Protein AF-A0A2S9FXC2-F1 (afdb_monomer)

Sequence (85 aa):
ELVPAPAVPEKVTTLVVSGKTQARLAASAAALADWLDSDGATGPLTDVAYTVNHHRSRYPTLATVSARSHAEAVTALRALAGGQP

Solvent-accessible surface area (backbone atoms only — not comparable to full-atom values): 4874 Å² total; per-residue (Å²): 135,86,77,79,74,81,80,74,78,69,63,76,37,64,38,48,46,42,14,94,39,68,71,47,24,19,52,49,25,38,54,51,24,58,37,41,76,49,85,47,59,80,60,62,68,63,59,53,23,52,42,46,59,71,74,46,83,84,41,94,42,61,51,76,45,78,22,60,45,69,69,53,40,32,55,48,25,46,35,38,37,72,74,41,133

Radius of gyration: 14.3 Å; Cα contacts (8 Å, |Δi|>4): 115; chains: 1; bounding box: 39×20×45 Å

Foldseek 3Di:
DDDDDPDDPQDWAKAKFADQDLLRSLVRLQVVLVCLVPVVVPDDVNVVRVCRVPVDDHDPGMDMQIDSHSVSSSVVSNCSSVVHD

Mean predicted aligned error: 5.7 Å

pLDDT: mean 90.08, std 12.25, range [48.25, 98.44]

Secondary structure (DSSP, 8-state):
--PPPPPPPPPPEEEEEEESSHHHHHHHHHHHHHHHTTGGGGS-HHHHHHHHHHSS---SEEEEEEESSHHHHHHHHHHHHTT--

Nearest PDB structures (foldseek):
  7agp-assembly1_A  TM=9.338E-01  e=6.821E-05  Mycobacterium tuberculosis variant bovis AF2122/97
  9f48-assembly1_A  TM=9.542E-01  e=2.008E-04  Mycobacterium tuberculosis H37Rv
  7agt-assembly2_B  TM=9.324E-01  e=1.287E-04  Mycobacterium tuberculosis variant bovis AF2122/97
  3tzx-assembly1_A  TM=9.368E-01  e=2.140E-04  Mycobacterium tuberculosis
  7agr-assembly1_A  TM=9.333E-01  e=3.557E-04  Mycobacterium tuberculosis variant bovis AF2122/97

Structure (mmCIF, N/CA/C/O backbone):
data_AF-A0A2S9FXC2-F1
#
_entry.id   AF-A0A2S9FXC2-F1
#
loop_
_atom_site.group_PDB
_atom_site.id
_atom_site.type_symbol
_atom_site.label_atom_id
_atom_site.label_alt_id
_atom_site.label_comp_id
_atom_site.label_asym_id
_atom_site.label_entity_id
_atom_site.label_seq_id
_atom_site.pdbx_PDB_ins_code
_atom_site.Cartn_x
_atom_site.Cartn_y
_atom_site.Cartn_z
_atom_site.occupancy
_atom_site.B_iso_or_equiv
_atom_site.auth_seq_id
_atom_site.auth_comp_id
_atom_site.auth_asym_id
_atom_site.auth_atom_id
_atom_site.pdbx_PDB_model_num
ATOM 1 N N . GLU A 1 1 ? 29.459 -7.413 -30.908 1.00 48.25 1 GLU A N 1
ATOM 2 C CA . GLU A 1 1 ? 28.393 -8.081 -30.140 1.00 48.25 1 GLU A CA 1
ATOM 3 C C . GLU A 1 1 ? 28.409 -7.496 -28.733 1.00 48.25 1 GLU A C 1
ATOM 5 O O . GLU 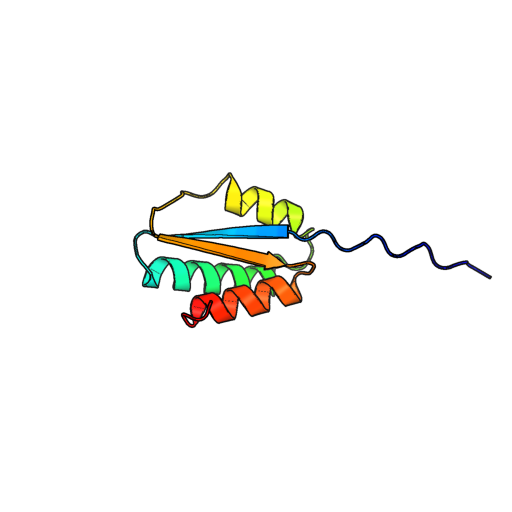A 1 1 ? 29.419 -7.618 -28.052 1.00 48.25 1 GLU A O 1
ATOM 10 N N . LEU A 1 2 ? 27.398 -6.703 -28.367 1.00 50.50 2 LEU A N 1
ATOM 11 C CA . LEU A 1 2 ? 27.298 -6.112 -27.029 1.00 50.50 2 LEU A CA 1
ATOM 12 C C . LEU A 1 2 ? 26.779 -7.197 -26.087 1.00 50.50 2 LEU A C 1
ATOM 14 O O . LEU A 1 2 ? 25.640 -7.635 -26.220 1.00 50.50 2 LEU A O 1
ATOM 18 N N . VAL A 1 3 ? 27.633 -7.651 -25.174 1.00 60.88 3 VAL A N 1
ATOM 19 C CA . VAL A 1 3 ? 27.258 -8.611 -24.133 1.00 60.88 3 VAL A CA 1
ATOM 20 C C . VAL A 1 3 ? 26.220 -7.935 -23.224 1.00 60.88 3 VAL A C 1
ATOM 22 O O . VAL A 1 3 ? 26.494 -6.827 -22.749 1.00 60.88 3 VAL A O 1
ATOM 25 N N . PRO A 1 4 ? 25.035 -8.528 -22.984 1.00 60.59 4 PRO A N 1
ATOM 26 C CA . PRO A 1 4 ? 24.067 -7.945 -22.066 1.00 60.59 4 PRO A CA 1
ATOM 27 C C . PRO A 1 4 ? 24.678 -7.897 -20.663 1.00 60.59 4 PRO A C 1
ATOM 29 O O . PRO A 1 4 ? 25.239 -8.882 -20.181 1.00 60.59 4 PRO A O 1
ATOM 32 N N . ALA A 1 5 ? 24.599 -6.731 -20.020 1.00 62.12 5 ALA A N 1
ATOM 33 C CA . ALA A 1 5 ? 25.024 -6.579 -18.636 1.00 62.12 5 ALA A CA 1
ATOM 34 C C . ALA A 1 5 ? 24.231 -7.556 -17.745 1.00 62.12 5 ALA A C 1
ATOM 36 O O . ALA A 1 5 ? 23.041 -7.772 -17.998 1.00 62.12 5 ALA A O 1
ATOM 37 N N . PRO A 1 6 ? 24.856 -8.153 -16.713 1.00 55.16 6 PRO A N 1
ATOM 38 C CA . PRO A 1 6 ? 24.145 -9.031 -15.794 1.00 55.16 6 PRO A CA 1
ATOM 39 C C . PRO A 1 6 ? 22.966 -8.272 -15.175 1.00 55.16 6 PRO A C 1
ATOM 41 O O . PRO A 1 6 ? 23.138 -7.160 -14.671 1.00 55.16 6 PRO A O 1
ATOM 44 N N . ALA A 1 7 ? 21.771 -8.865 -15.230 1.00 62.47 7 ALA A N 1
ATOM 45 C CA . ALA A 1 7 ? 20.588 -8.314 -14.584 1.00 62.47 7 ALA A CA 1
ATOM 46 C C . ALA A 1 7 ? 20.878 -8.161 -13.085 1.00 62.47 7 ALA A C 1
ATOM 48 O O . ALA A 1 7 ? 21.149 -9.142 -12.389 1.00 62.47 7 ALA A O 1
ATOM 49 N N . VAL A 1 8 ? 20.875 -6.921 -12.595 1.00 60.22 8 VAL A N 1
ATOM 50 C CA . VAL A 1 8 ? 20.987 -6.649 -11.162 1.00 60.22 8 VAL A CA 1
ATOM 51 C C . VAL A 1 8 ? 19.775 -7.311 -10.502 1.00 60.22 8 VAL A C 1
ATOM 53 O O . VAL A 1 8 ? 18.658 -7.048 -10.950 1.00 60.22 8 VAL A O 1
ATOM 56 N N . PRO A 1 9 ? 19.943 -8.179 -9.487 1.00 58.69 9 PRO A N 1
ATOM 57 C CA . PRO A 1 9 ? 18.799 -8.798 -8.834 1.00 58.69 9 PRO A CA 1
ATOM 58 C C . PRO A 1 9 ? 17.895 -7.697 -8.276 1.00 58.69 9 PRO A C 1
ATOM 60 O O . PRO A 1 9 ? 18.352 -6.838 -7.515 1.00 58.69 9 PRO A O 1
ATOM 63 N N . GLU A 1 10 ? 16.626 -7.703 -8.686 1.00 66.00 10 GLU A N 1
ATOM 64 C CA . GLU A 1 10 ? 15.651 -6.710 -8.248 1.00 66.00 10 GLU A CA 1
ATOM 65 C C . GLU A 1 10 ? 15.534 -6.756 -6.719 1.00 66.00 10 GLU A C 1
ATOM 67 O O . GLU A 1 10 ? 15.205 -7.788 -6.123 1.00 66.00 10 GLU A O 1
ATOM 72 N N . LYS A 1 11 ? 15.863 -5.640 -6.061 1.00 83.12 11 LYS A N 1
ATOM 73 C CA . LYS A 1 11 ? 15.849 -5.562 -4.600 1.00 83.12 11 LYS A CA 1
ATOM 74 C C . LYS A 1 11 ? 14.408 -5.569 -4.106 1.00 83.12 11 LYS A C 1
ATOM 76 O O . LYS A 1 11 ? 13.623 -4.688 -4.453 1.00 83.12 11 LYS A O 1
ATOM 81 N N . VAL A 1 12 ? 14.087 -6.525 -3.235 1.00 92.19 12 VAL A N 1
ATOM 82 C CA . VAL A 1 12 ? 12.815 -6.517 -2.506 1.00 92.19 12 VAL A CA 1
ATOM 83 C C . VAL A 1 12 ? 12.758 -5.256 -1.647 1.00 92.19 12 VAL A C 1
ATOM 85 O O . VAL A 1 12 ? 13.643 -5.001 -0.829 1.00 92.19 12 VAL A O 1
ATOM 88 N N . THR A 1 13 ? 11.708 -4.474 -1.851 1.00 95.12 13 THR A N 1
ATOM 89 C CA . THR A 1 13 ? 11.454 -3.199 -1.192 1.00 95.12 13 THR A CA 1
ATOM 90 C C . THR A 1 13 ? 10.189 -3.313 -0.351 1.00 95.12 13 THR A C 1
ATOM 92 O O . THR A 1 13 ? 9.178 -3.832 -0.820 1.00 95.12 13 THR A O 1
ATOM 95 N N . THR A 1 14 ? 10.239 -2.824 0.890 1.00 96.44 14 THR A N 1
ATOM 96 C CA . THR A 1 14 ? 9.101 -2.862 1.818 1.00 96.44 14 THR A CA 1
ATOM 97 C C . THR A 1 14 ? 8.465 -1.484 1.954 1.00 96.44 14 THR A C 1
ATOM 99 O O . THR A 1 14 ? 9.121 -0.539 2.392 1.00 96.44 14 THR A O 1
ATOM 102 N N . LEU A 1 15 ? 7.177 -1.390 1.632 1.00 96.50 15 LEU A N 1
ATOM 103 C CA . LEU A 1 15 ? 6.339 -0.205 1.796 1.00 96.50 15 LEU A CA 1
ATOM 104 C C . LEU A 1 15 ? 5.442 -0.385 3.021 1.00 96.50 15 LEU A C 1
ATOM 106 O O . LEU A 1 15 ? 4.698 -1.362 3.101 1.00 96.50 15 LEU A O 1
ATOM 110 N N . VAL A 1 16 ? 5.482 0.551 3.965 1.00 96.44 16 VAL A N 1
ATOM 111 C CA . VAL A 1 16 ? 4.598 0.560 5.137 1.00 96.44 16 VAL A CA 1
ATOM 112 C C . VAL A 1 16 ? 3.424 1.502 4.881 1.00 96.44 16 VAL A C 1
ATOM 114 O O . VAL A 1 16 ? 3.611 2.683 4.595 1.00 96.44 16 VAL A O 1
ATOM 117 N N . VAL A 1 17 ? 2.201 0.999 5.050 1.00 96.06 17 VAL A N 1
ATOM 118 C CA . VAL A 1 17 ? 0.973 1.804 5.021 1.00 96.06 17 VAL A CA 1
ATOM 119 C C . VAL A 1 17 ? 0.324 1.737 6.395 1.00 96.06 17 VAL A C 1
ATOM 121 O O . VAL A 1 17 ? 0.141 0.655 6.947 1.00 96.06 17 VAL A O 1
ATOM 124 N N . SER A 1 18 ? -0.034 2.886 6.968 1.00 96.12 18 SER A N 1
ATOM 125 C CA . SER A 1 18 ? -0.721 2.935 8.261 1.00 96.12 18 SER A CA 1
ATOM 126 C C . SER A 1 18 ? -1.874 3.935 8.272 1.00 96.12 18 SER A C 1
ATOM 128 O O . SER A 1 18 ? -1.919 4.878 7.481 1.00 96.12 18 SER A O 1
ATOM 130 N N . GLY A 1 19 ? -2.828 3.721 9.173 1.00 94.88 19 GLY A N 1
ATOM 131 C CA . GLY A 1 19 ? -3.999 4.570 9.344 1.00 94.88 19 GLY A CA 1
ATOM 132 C C . GLY A 1 19 ? -4.561 4.479 10.758 1.00 94.88 19 GLY A C 1
ATOM 133 O O . GLY A 1 19 ? -4.278 3.549 11.505 1.00 94.88 19 GLY A O 1
ATOM 134 N N . LYS A 1 20 ? -5.390 5.451 11.147 1.00 96.00 20 LYS A N 1
ATOM 135 C CA . LYS A 1 20 ? -6.084 5.414 12.449 1.00 96.00 20 LYS A CA 1
ATOM 136 C C . LYS A 1 20 ? -7.135 4.298 12.539 1.00 96.00 20 LYS A C 1
ATOM 138 O O . LYS A 1 20 ? -7.538 3.936 13.636 1.00 96.00 20 LYS A O 1
ATOM 143 N N . THR A 1 21 ? -7.598 3.795 11.396 1.00 96.31 21 THR A N 1
ATOM 144 C CA . THR A 1 21 ? -8.594 2.725 11.261 1.00 96.31 21 THR A CA 1
ATOM 145 C C . THR A 1 21 ? -8.243 1.853 10.056 1.00 96.31 21 THR A C 1
ATOM 147 O O . THR A 1 21 ? -7.494 2.299 9.181 1.00 96.31 21 THR A O 1
ATOM 150 N N . GLN A 1 22 ? -8.825 0.652 9.954 1.00 95.88 22 GLN A N 1
ATOM 151 C CA . GLN A 1 22 ? -8.645 -0.196 8.766 1.00 95.88 22 GLN A CA 1
ATOM 152 C C . GLN A 1 22 ? -9.140 0.480 7.483 1.00 95.88 22 GLN A C 1
ATOM 154 O O . GLN A 1 22 ? -8.429 0.477 6.486 1.00 95.88 22 GLN A O 1
ATOM 159 N N . ALA A 1 23 ? -10.292 1.157 7.521 1.00 96.56 23 ALA A N 1
ATOM 160 C CA . ALA A 1 23 ? -10.798 1.903 6.367 1.00 96.56 23 ALA A CA 1
ATOM 161 C C . ALA A 1 23 ? -9.832 3.016 5.918 1.00 96.56 23 ALA A C 1
ATOM 163 O O . ALA A 1 23 ? -9.663 3.253 4.724 1.00 96.56 23 ALA A O 1
ATOM 164 N N . ARG A 1 24 ? -9.154 3.689 6.862 1.00 96.44 24 ARG A N 1
ATOM 165 C CA . ARG A 1 24 ? -8.130 4.689 6.523 1.00 96.44 24 ARG A CA 1
ATOM 166 C C . ARG A 1 24 ? -6.854 4.068 5.981 1.00 96.44 24 ARG A C 1
ATOM 168 O O . ARG A 1 24 ? -6.262 4.659 5.089 1.00 96.44 24 ARG A O 1
ATOM 175 N N . LEU A 1 25 ? -6.448 2.907 6.485 1.00 96.69 25 LEU A N 1
ATOM 176 C CA . LEU A 1 25 ? -5.336 2.157 5.910 1.00 96.69 25 LEU A CA 1
ATOM 177 C C . LEU A 1 25 ? -5.645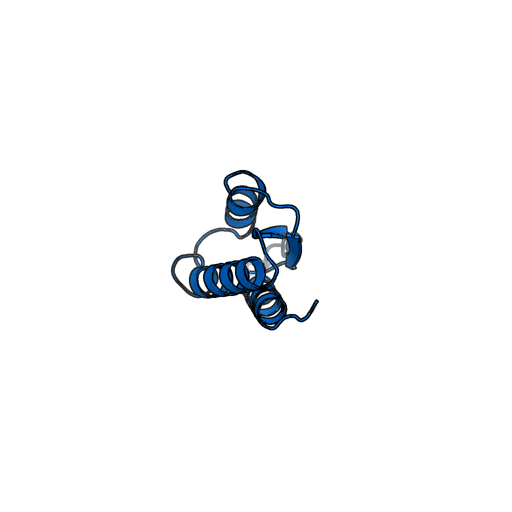 1.759 4.462 1.00 96.69 25 LEU A C 1
ATOM 179 O O . LEU A 1 25 ? -4.843 2.053 3.583 1.00 96.69 25 LEU A O 1
ATOM 183 N N . ALA A 1 26 ? -6.819 1.175 4.211 1.00 97.75 26 ALA A N 1
ATOM 184 C CA . ALA A 1 26 ? -7.255 0.765 2.878 1.00 97.75 26 ALA A CA 1
ATOM 185 C C . ALA A 1 26 ? -7.318 1.951 1.901 1.00 97.75 26 ALA A C 1
ATOM 187 O O . ALA A 1 26 ? -6.796 1.872 0.792 1.00 97.75 26 ALA A O 1
ATOM 188 N N . ALA A 1 27 ? -7.873 3.087 2.337 1.00 97.88 27 ALA A N 1
ATOM 189 C CA . ALA A 1 27 ? -7.902 4.309 1.534 1.00 97.88 27 ALA A CA 1
ATOM 190 C C . ALA A 1 27 ? -6.492 4.844 1.219 1.00 97.88 27 ALA A C 1
ATOM 192 O O . ALA A 1 27 ? -6.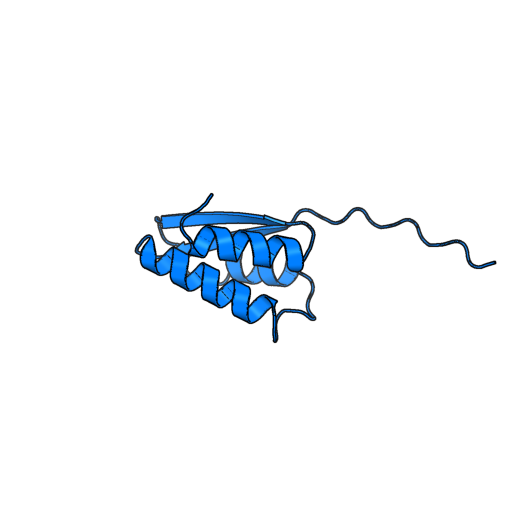232 5.263 0.095 1.00 97.88 27 ALA A O 1
ATOM 193 N N . SER A 1 28 ? -5.569 4.811 2.187 1.00 96.69 28 SER A N 1
ATOM 194 C CA . SER A 1 28 ? -4.169 5.192 1.960 1.00 96.69 28 SER A CA 1
ATOM 195 C C . SER A 1 28 ? -3.459 4.238 0.998 1.00 96.69 28 SER A C 1
ATOM 197 O O . SER A 1 28 ? -2.669 4.695 0.176 1.00 96.69 28 SER A O 1
ATOM 199 N N . ALA A 1 29 ? -3.738 2.933 1.079 1.00 97.81 29 ALA A N 1
ATOM 200 C CA . ALA A 1 29 ? -3.182 1.936 0.167 1.00 97.81 29 ALA A CA 1
ATOM 201 C C . ALA A 1 29 ? -3.672 2.162 -1.271 1.00 97.81 29 ALA A C 1
ATOM 203 O O . ALA A 1 29 ? -2.857 2.188 -2.189 1.00 97.81 29 ALA A O 1
ATOM 204 N N . ALA A 1 30 ? -4.972 2.422 -1.456 1.00 98.38 30 ALA A N 1
ATOM 205 C CA . ALA A 1 30 ? -5.541 2.764 -2.759 1.00 98.38 30 ALA A CA 1
ATOM 206 C C . ALA A 1 30 ? -4.895 4.026 -3.346 1.00 98.38 30 ALA A C 1
ATOM 208 O O . ALA A 1 30 ? -4.398 3.986 -4.467 1.00 98.38 30 ALA A O 1
ATOM 209 N N . ALA A 1 31 ? -4.817 5.104 -2.559 1.00 97.62 31 ALA A N 1
ATOM 210 C CA . ALA A 1 31 ? -4.227 6.364 -3.006 1.00 97.62 31 ALA A CA 1
ATOM 211 C C . ALA A 1 31 ? -2.736 6.228 -3.358 1.00 97.62 31 ALA A C 1
ATOM 213 O O . ALA A 1 31 ? -2.265 6.857 -4.303 1.00 97.62 31 ALA A O 1
ATOM 214 N N . LEU A 1 32 ? -1.985 5.405 -2.615 1.00 96.75 32 LEU A N 1
ATOM 215 C CA . LEU A 1 32 ? -0.588 5.122 -2.941 1.00 96.75 32 LEU A CA 1
ATOM 216 C C . LEU A 1 32 ? -0.466 4.319 -4.242 1.00 96.75 32 LEU A C 1
ATOM 218 O O . LEU A 1 32 ? 0.426 4.605 -5.032 1.00 96.75 32 LEU A O 1
ATOM 222 N N . ALA A 1 33 ? -1.357 3.354 -4.480 1.00 97.81 33 ALA A N 1
ATOM 223 C CA . ALA A 1 33 ? -1.385 2.597 -5.728 1.00 97.81 33 ALA A CA 1
ATOM 224 C C . ALA A 1 33 ? -1.726 3.492 -6.933 1.00 97.81 33 ALA A C 1
ATOM 226 O O . ALA A 1 33 ? -1.011 3.448 -7.926 1.00 97.81 33 ALA A O 1
ATOM 227 N N . ASP A 1 34 ? -2.747 4.352 -6.820 1.00 97.94 34 ASP A N 1
ATOM 228 C CA . ASP A 1 34 ? -3.115 5.329 -7.862 1.00 97.94 34 ASP A CA 1
ATOM 229 C C . ASP A 1 34 ? -1.944 6.252 -8.215 1.00 97.94 34 ASP A C 1
ATOM 231 O O . ASP A 1 34 ? -1.679 6.542 -9.383 1.00 97.94 34 ASP A O 1
ATOM 235 N N . TRP A 1 35 ? -1.222 6.711 -7.195 1.00 96.81 35 TRP A N 1
ATOM 236 C CA . TRP A 1 35 ? -0.062 7.568 -7.390 1.00 96.81 35 TRP A CA 1
ATOM 237 C C . TRP A 1 35 ? 1.118 6.817 -8.025 1.00 96.81 35 TRP A C 1
ATOM 239 O O . TRP A 1 35 ? 1.759 7.351 -8.926 1.00 96.81 35 TRP A O 1
ATOM 249 N N . LEU A 1 36 ? 1.392 5.575 -7.606 1.00 96.31 36 LEU A N 1
ATOM 250 C CA . LEU A 1 36 ? 2.444 4.740 -8.205 1.00 96.31 36 LEU A CA 1
ATOM 251 C C . LEU A 1 36 ? 2.165 4.390 -9.673 1.00 96.31 36 LEU A C 1
ATOM 253 O O . LEU A 1 36 ? 3.115 4.271 -10.439 1.00 96.31 36 LEU A O 1
ATOM 257 N N . ASP A 1 37 ? 0.892 4.262 -10.061 1.00 94.62 37 ASP A N 1
ATOM 258 C CA . ASP A 1 37 ? 0.458 4.052 -11.453 1.00 94.62 37 ASP A CA 1
ATOM 259 C C . ASP A 1 37 ? 0.532 5.323 -12.320 1.00 94.62 37 ASP A C 1
ATOM 261 O O . ASP A 1 37 ? 0.359 5.255 -13.538 1.00 94.62 37 ASP A O 1
ATOM 265 N N . SER A 1 38 ? 0.762 6.491 -11.715 1.00 93.25 38 SER A N 1
ATOM 266 C CA . SER A 1 38 ? 0.784 7.786 -12.399 1.00 93.25 38 SER A CA 1
ATOM 267 C C . SER A 1 38 ? 2.113 8.508 -12.169 1.00 93.25 38 SER A C 1
ATOM 269 O O . SER A 1 38 ? 3.146 8.105 -12.705 1.00 93.25 38 SER A O 1
ATOM 271 N N . ASP A 1 39 ? 2.114 9.567 -11.366 1.00 88.88 39 ASP A N 1
ATOM 272 C CA . ASP A 1 39 ? 3.273 10.440 -11.163 1.00 88.88 39 ASP A CA 1
ATOM 273 C C . ASP A 1 39 ? 4.455 9.704 -10.510 1.00 88.88 39 ASP A C 1
ATOM 275 O O . ASP A 1 39 ? 5.620 10.022 -10.755 1.00 88.88 39 ASP A O 1
ATOM 279 N N . GLY A 1 40 ? 4.159 8.694 -9.689 1.00 87.88 40 GLY A N 1
ATOM 280 C CA . GLY A 1 40 ? 5.141 7.871 -8.990 1.00 87.88 40 GLY A CA 1
ATOM 281 C C . GLY A 1 40 ? 5.837 6.823 -9.859 1.00 87.88 40 GLY A C 1
ATOM 282 O O . GLY A 1 40 ? 6.818 6.245 -9.400 1.00 87.88 40 GLY A O 1
ATOM 283 N N . ALA A 1 41 ? 5.396 6.594 -11.101 1.00 88.88 41 ALA A N 1
ATOM 284 C CA . ALA A 1 41 ? 5.887 5.497 -11.943 1.00 88.88 41 ALA A CA 1
ATOM 285 C C . ALA A 1 41 ? 7.341 5.666 -12.430 1.00 88.88 41 ALA A C 1
ATOM 287 O O . ALA A 1 41 ? 7.956 4.713 -12.908 1.00 88.88 41 ALA A O 1
ATOM 288 N N . THR A 1 42 ? 7.886 6.884 -12.360 1.00 86.12 42 THR A N 1
ATOM 289 C CA . THR A 1 42 ? 9.189 7.234 -12.956 1.00 86.12 42 THR A CA 1
ATOM 290 C C . THR A 1 42 ? 10.357 7.207 -11.967 1.00 86.12 42 THR A C 1
ATOM 292 O O . THR A 1 42 ? 11.511 7.117 -12.388 1.00 86.12 42 THR A O 1
ATOM 295 N N . GLY A 1 43 ? 10.080 7.278 -10.662 1.00 87.81 43 GLY A N 1
ATOM 296 C CA . GLY A 1 43 ? 11.100 7.234 -9.613 1.00 87.81 43 GLY A CA 1
ATOM 297 C C . GLY A 1 43 ? 11.476 5.801 -9.220 1.00 87.81 43 GLY A C 1
ATOM 298 O O . GLY A 1 43 ? 10.753 4.861 -9.535 1.00 87.81 43 GLY A O 1
ATOM 299 N N . PRO A 1 44 ? 12.598 5.584 -8.515 1.00 91.31 44 PRO A N 1
ATOM 300 C CA . PRO A 1 44 ? 12.926 4.268 -7.981 1.00 91.31 44 PRO A CA 1
ATOM 301 C C . PRO A 1 44 ? 12.023 3.924 -6.784 1.00 91.31 44 PRO A C 1
ATOM 303 O O . PRO A 1 44 ? 11.798 4.736 -5.884 1.00 91.31 4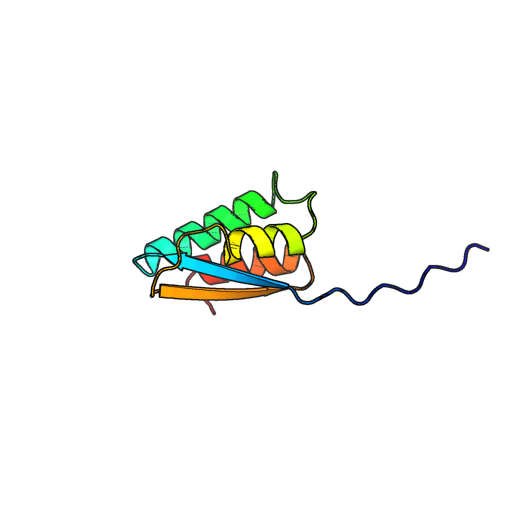4 PRO A O 1
ATOM 306 N N . LEU A 1 45 ? 11.555 2.673 -6.725 1.00 93.12 45 LEU A N 1
ATOM 307 C CA . LEU A 1 45 ? 10.637 2.205 -5.676 1.00 93.12 45 LEU A CA 1
ATOM 308 C C . LEU A 1 45 ? 11.236 2.340 -4.263 1.00 93.12 45 LEU A C 1
ATOM 310 O O . LEU A 1 45 ? 10.514 2.524 -3.283 1.00 93.12 45 LEU A O 1
ATOM 314 N N . THR A 1 46 ? 12.564 2.290 -4.152 1.00 93.69 46 THR A N 1
ATOM 315 C CA . THR A 1 46 ? 13.300 2.484 -2.897 1.00 93.69 46 THR A CA 1
ATOM 316 C C . THR A 1 46 ? 13.119 3.880 -2.306 1.00 93.69 46 THR A C 1
ATOM 318 O O . THR A 1 46 ? 13.046 4.008 -1.084 1.00 93.69 46 THR A O 1
ATOM 321 N N . ASP A 1 47 ? 12.994 4.914 -3.138 1.00 93.06 47 ASP A N 1
ATOM 322 C CA . ASP A 1 47 ? 12.828 6.296 -2.672 1.00 93.06 47 ASP A CA 1
ATOM 323 C C . ASP A 1 47 ? 11.389 6.536 -2.212 1.00 93.06 47 ASP A C 1
ATOM 325 O O . ASP A 1 47 ? 11.138 7.215 -1.207 1.00 93.06 47 ASP A O 1
ATOM 329 N N . VAL A 1 48 ? 10.431 5.888 -2.884 1.00 93.38 48 VAL A N 1
ATOM 330 C CA . VAL A 1 48 ? 9.046 5.823 -2.411 1.00 93.38 48 VAL A CA 1
ATOM 331 C C . VAL A 1 48 ? 9.003 5.154 -1.044 1.00 93.38 48 VAL A C 1
ATOM 333 O O . VAL A 1 48 ? 8.437 5.720 -0.110 1.00 93.38 48 VAL A O 1
ATOM 336 N N . ALA A 1 49 ? 9.639 3.988 -0.901 1.00 94.31 49 ALA A N 1
ATOM 337 C CA . ALA A 1 49 ? 9.704 3.249 0.355 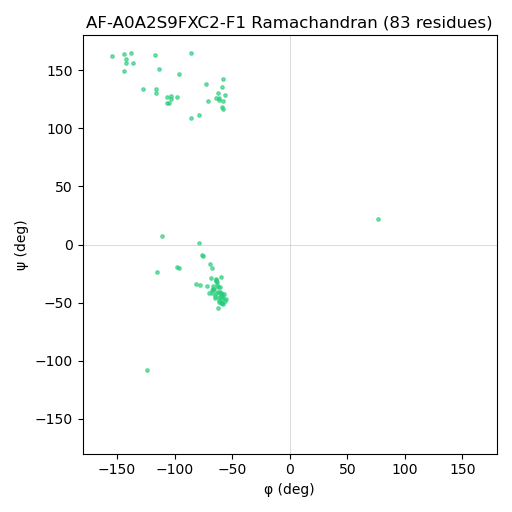1.00 94.31 49 ALA A CA 1
ATOM 338 C C . ALA A 1 49 ? 10.323 4.073 1.477 1.00 94.31 49 ALA A C 1
ATOM 340 O O . ALA A 1 49 ? 9.770 4.142 2.574 1.00 94.31 49 ALA A O 1
ATOM 341 N N . TYR A 1 50 ? 11.433 4.752 1.194 1.00 94.00 50 TYR A N 1
ATOM 342 C CA . TYR A 1 50 ? 12.055 5.660 2.143 1.00 94.00 50 TYR A CA 1
ATOM 343 C C . TYR A 1 50 ? 11.061 6.725 2.624 1.00 94.00 50 TYR A C 1
ATOM 345 O O . TYR A 1 50 ? 10.891 6.910 3.832 1.00 94.00 50 TYR A O 1
ATOM 353 N N . THR A 1 51 ? 10.332 7.339 1.691 1.00 93.62 51 THR A N 1
ATOM 354 C CA . THR A 1 51 ? 9.313 8.350 1.984 1.00 93.62 51 THR A CA 1
ATOM 355 C C . THR A 1 51 ? 8.169 7.800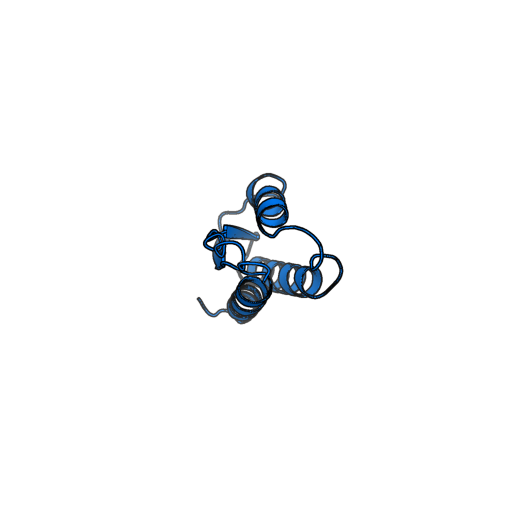 2.834 1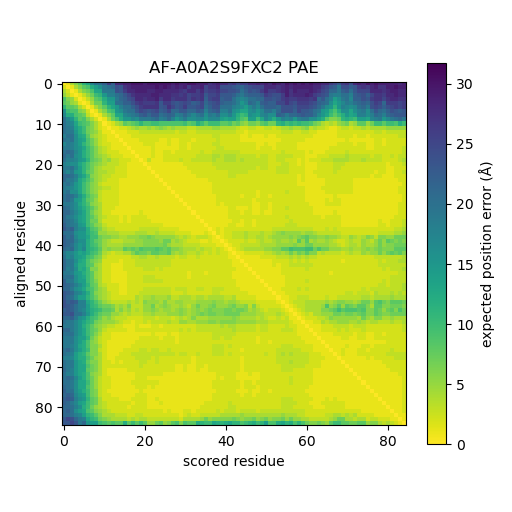.00 93.62 51 THR A C 1
ATOM 357 O O . THR A 1 51 ? 7.867 8.355 3.892 1.00 93.62 51 THR A O 1
ATOM 360 N N . VAL A 1 52 ? 7.520 6.712 2.411 1.00 92.75 52 VAL A N 1
ATOM 361 C CA . VAL A 1 52 ? 6.348 6.185 3.128 1.00 92.75 52 VAL A CA 1
ATOM 362 C C . VAL A 1 52 ? 6.711 5.595 4.491 1.00 92.75 52 VAL A C 1
ATOM 364 O O . VAL A 1 52 ? 5.909 5.687 5.418 1.00 92.75 52 VAL A O 1
ATOM 367 N N . ASN A 1 53 ? 7.932 5.076 4.653 1.00 93.81 53 ASN A N 1
ATOM 368 C CA . A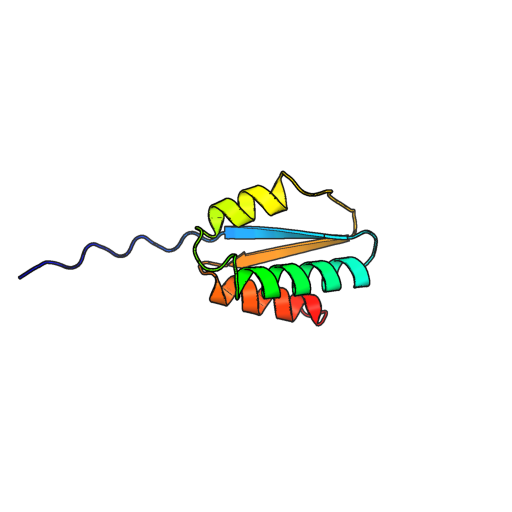SN A 1 53 ? 8.372 4.453 5.901 1.00 93.81 53 ASN A CA 1
ATOM 369 C C . ASN A 1 53 ? 8.835 5.471 6.953 1.00 93.81 53 ASN A C 1
ATOM 371 O O . ASN A 1 53 ? 8.643 5.226 8.145 1.00 93.81 53 ASN A O 1
ATOM 375 N N . HIS A 1 54 ? 9.444 6.589 6.539 1.00 92.12 54 HIS A N 1
ATOM 376 C CA . HIS A 1 54 ? 10.103 7.520 7.468 1.00 92.12 54 HIS A CA 1
ATOM 377 C C . HIS A 1 54 ? 9.457 8.908 7.531 1.00 92.12 54 HIS A C 1
ATOM 379 O O . HIS A 1 54 ? 9.590 9.591 8.543 1.00 92.12 54 HIS A O 1
ATOM 385 N N . HIS A 1 55 ? 8.739 9.332 6.487 1.00 90.19 55 HIS A N 1
ATOM 386 C CA . HIS A 1 55 ? 8.220 10.703 6.365 1.00 90.19 55 HIS A CA 1
ATOM 387 C C . HIS A 1 55 ? 6.694 10.803 6.473 1.00 90.19 55 HIS A C 1
ATOM 389 O O . HIS A 1 55 ? 6.117 11.874 6.277 1.00 90.19 55 HIS A O 1
ATOM 395 N N . ARG A 1 56 ? 6.013 9.702 6.801 1.00 83.38 56 ARG A N 1
ATOM 396 C CA . ARG A 1 56 ? 4.567 9.673 7.044 1.00 83.38 56 ARG A CA 1
ATOM 397 C C . ARG A 1 56 ? 4.273 9.346 8.504 1.00 83.38 56 ARG A C 1
ATOM 399 O O . ARG A 1 56 ? 5.034 8.650 9.170 1.00 83.38 56 ARG A O 1
ATOM 406 N N . SER A 1 57 ? 3.146 9.849 9.008 1.00 87.19 57 SER A N 1
ATOM 407 C CA . SER A 1 57 ? 2.669 9.491 10.345 1.00 87.19 57 SER A CA 1
ATOM 408 C C . SER A 1 57 ? 2.451 7.982 10.448 1.00 87.19 57 SER A C 1
ATOM 410 O O . SER A 1 57 ? 1.852 7.379 9.557 1.00 87.19 57 SER A O 1
ATOM 412 N N . ARG A 1 58 ? 2.899 7.392 11.559 1.00 89.25 58 ARG A N 1
ATOM 413 C CA . ARG A 1 58 ? 2.721 5.970 11.855 1.00 89.25 58 ARG A CA 1
ATOM 414 C C . ARG A 1 58 ? 1.603 5.774 12.874 1.00 89.25 58 ARG A C 1
ATOM 416 O O . ARG A 1 58 ? 1.619 6.385 13.940 1.00 89.25 58 ARG A O 1
ATOM 423 N N . TYR A 1 59 ? 0.651 4.909 12.547 1.00 93.62 59 TYR A N 1
ATOM 424 C CA . TYR A 1 59 ? -0.480 4.551 13.406 1.00 93.62 59 TYR A CA 1
ATOM 425 C C . TYR A 1 59 ? -0.459 3.059 13.787 1.00 93.62 59 TYR A C 1
ATOM 427 O O . TYR A 1 59 ? 0.220 2.278 13.118 1.00 93.62 59 TYR A O 1
ATOM 435 N N . PRO A 1 60 ? -1.206 2.638 14.830 1.00 93.25 60 PRO A N 1
ATOM 436 C CA . PRO A 1 60 ? -1.233 1.240 15.271 1.00 93.25 60 PRO A CA 1
ATOM 437 C C . PRO A 1 60 ? -1.817 0.270 14.238 1.00 93.25 60 PRO A C 1
ATOM 439 O O . PRO A 1 60 ? -1.422 -0.890 14.201 1.00 93.25 60 PRO A O 1
ATOM 442 N N . THR A 1 61 ? -2.752 0.729 13.397 1.00 95.94 61 THR A N 1
ATOM 443 C CA . THR A 1 61 ? -3.251 -0.074 12.274 1.00 95.94 61 THR A CA 1
ATOM 444 C C . THR A 1 61 ? -2.310 0.125 11.095 1.00 95.94 61 THR A C 1
ATOM 446 O O . THR A 1 61 ? -2.269 1.214 10.517 1.00 95.94 61 THR A O 1
ATOM 449 N N . LEU A 1 62 ? -1.539 -0.909 10.762 1.00 95.69 62 LEU A N 1
ATOM 450 C CA . LEU A 1 62 ? -0.545 -0.877 9.694 1.00 95.69 62 LEU A CA 1
ATOM 451 C C . LEU A 1 62 ? -0.496 -2.198 8.928 1.00 95.69 62 LEU A C 1
ATOM 453 O O . LEU A 1 62 ? -0.852 -3.246 9.461 1.00 95.69 62 LEU A O 1
ATOM 457 N N . ALA A 1 63 ? -0.018 -2.123 7.694 1.00 96.31 63 ALA A N 1
ATOM 458 C CA . ALA A 1 63 ? 0.282 -3.252 6.833 1.00 96.31 63 ALA A CA 1
ATOM 459 C C . ALA A 1 63 ? 1.548 -2.949 6.029 1.00 96.31 63 ALA A C 1
ATOM 461 O O . ALA A 1 63 ? 1.950 -1.787 5.884 1.00 96.31 63 ALA A O 1
ATOM 462 N N . THR A 1 64 ? 2.186 -3.999 5.524 1.00 96.62 64 THR A N 1
ATOM 463 C CA . THR A 1 64 ? 3.427 -3.895 4.759 1.00 96.62 64 THR A CA 1
ATOM 464 C C . THR A 1 64 ? 3.301 -4.620 3.435 1.00 96.62 64 THR A C 1
ATOM 466 O O . THR A 1 64 ? 2.870 -5.767 3.413 1.00 96.62 64 THR A O 1
ATOM 469 N N . VAL A 1 65 ? 3.735 -3.973 2.360 1.00 96.88 65 VAL A N 1
ATOM 470 C CA . VAL A 1 65 ? 3.843 -4.565 1.025 1.00 96.88 65 VAL A CA 1
ATOM 471 C C . VAL A 1 65 ? 5.314 -4.793 0.719 1.00 96.88 65 VAL A C 1
ATOM 473 O O . VAL A 1 65 ? 6.110 -3.862 0.821 1.00 96.88 65 VAL A O 1
ATOM 476 N N . SER A 1 66 ? 5.672 -6.014 0.332 1.00 96.25 66 SER A N 1
ATOM 477 C CA . SER A 1 66 ? 7.003 -6.347 -0.177 1.00 96.25 66 SER A CA 1
ATOM 478 C C . SER A 1 66 ? 6.924 -6.561 -1.682 1.00 96.25 66 SER A C 1
ATOM 480 O O . SER A 1 66 ? 6.177 -7.419 -2.139 1.00 96.25 66 SER A O 1
ATOM 482 N N . ALA A 1 67 ? 7.691 -5.786 -2.444 1.00 95.25 67 ALA A N 1
ATOM 483 C CA . ALA A 1 67 ? 7.657 -5.809 -3.902 1.00 95.25 67 ALA A CA 1
ATOM 484 C C . ALA A 1 67 ? 9.052 -5.597 -4.493 1.00 95.25 67 ALA A C 1
ATOM 486 O O . ALA A 1 67 ? 9.885 -4.900 -3.913 1.00 95.25 67 ALA A O 1
ATOM 487 N N . ARG A 1 68 ? 9.306 -6.192 -5.655 1.00 93.94 68 ARG A N 1
ATOM 488 C CA . ARG A 1 68 ? 10.525 -5.992 -6.451 1.00 93.94 68 ARG A CA 1
ATOM 489 C C . ARG A 1 68 ? 10.347 -4.955 -7.556 1.00 93.94 68 ARG A C 1
ATOM 491 O O . ARG A 1 68 ? 11.329 -4.378 -8.011 1.00 93.94 68 ARG A O 1
ATOM 498 N N . SER A 1 69 ? 9.102 -4.673 -7.940 1.00 92.62 69 SER A N 1
ATOM 499 C CA . SER A 1 69 ? 8.759 -3.726 -9.001 1.00 92.62 69 SER A CA 1
ATOM 500 C C . SER A 1 69 ? 7.565 -2.840 -8.634 1.00 92.62 69 SER A C 1
ATOM 502 O O . SER A 1 69 ? 6.807 -3.139 -7.709 1.00 92.62 69 SER A O 1
ATOM 504 N N . HIS A 1 70 ? 7.378 -1.751 -9.388 1.00 93.69 70 HIS A N 1
ATOM 505 C CA . HIS A 1 70 ? 6.204 -0.879 -9.259 1.00 93.69 70 HIS A CA 1
ATOM 506 C C . HIS A 1 70 ? 4.900 -1.645 -9.497 1.00 93.69 70 HIS A C 1
ATOM 508 O O . HIS A 1 70 ? 3.964 -1.503 -8.718 1.00 93.69 70 HIS A O 1
ATOM 514 N N . ALA A 1 71 ? 4.857 -2.511 -10.512 1.00 94.94 71 ALA A N 1
ATOM 515 C CA . ALA A 1 71 ? 3.667 -3.296 -10.834 1.00 94.94 71 ALA A CA 1
ATOM 516 C C . ALA A 1 71 ? 3.293 -4.284 -9.712 1.00 94.94 71 ALA A C 1
ATOM 518 O O . ALA A 1 71 ? 2.117 -4.401 -9.354 1.00 94.94 71 ALA A O 1
ATOM 519 N N . GLU A 1 72 ? 4.287 -4.962 -9.119 1.00 95.88 72 GLU A N 1
ATOM 520 C CA . GLU A 1 72 ? 4.067 -5.813 -7.941 1.00 95.88 72 GLU A CA 1
ATOM 521 C C . GLU A 1 72 ? 3.545 -4.978 -6.757 1.00 95.88 72 GLU A C 1
ATOM 523 O O . GLU A 1 72 ? 2.569 -5.366 -6.111 1.00 95.88 72 GLU A O 1
ATOM 528 N N . ALA A 1 73 ? 4.146 -3.808 -6.505 1.00 97.00 73 ALA A N 1
ATOM 529 C CA . ALA A 1 73 ? 3.741 -2.919 -5.418 1.00 97.00 73 ALA A CA 1
ATOM 530 C C . ALA A 1 73 ? 2.299 -2.423 -5.585 1.00 97.00 73 ALA A C 1
ATOM 532 O O . ALA A 1 73 ? 1.516 -2.505 -4.641 1.00 97.00 73 ALA A O 1
ATOM 533 N N . VAL A 1 74 ? 1.933 -1.955 -6.780 1.00 97.88 74 VAL A N 1
ATOM 534 C CA . VAL A 1 74 ? 0.572 -1.516 -7.109 1.00 97.88 74 VAL A CA 1
ATOM 535 C C . VAL A 1 74 ? -0.413 -2.653 -6.872 1.00 97.88 74 VAL A C 1
ATOM 537 O O . VAL A 1 74 ? -1.382 -2.471 -6.140 1.00 97.88 74 VAL A O 1
ATOM 540 N N . THR A 1 75 ? -0.146 -3.841 -7.417 1.00 98.12 75 THR A N 1
ATOM 541 C CA . THR A 1 75 ? -1.035 -5.005 -7.275 1.00 98.12 75 THR A CA 1
ATOM 542 C C . THR A 1 75 ? -1.290 -5.337 -5.803 1.00 98.12 75 THR A C 1
ATOM 544 O O . THR A 1 75 ? -2.441 -5.464 -5.382 1.00 98.12 75 THR A O 1
ATOM 547 N N . ALA A 1 76 ? -0.230 -5.410 -4.997 1.00 97.75 76 ALA A N 1
ATOM 548 C CA . ALA A 1 76 ? -0.335 -5.702 -3.572 1.00 97.75 76 ALA A CA 1
ATOM 549 C C . ALA A 1 76 ? -1.034 -4.577 -2.785 1.00 97.75 76 ALA A C 1
ATOM 551 O O . ALA A 1 76 ? -1.850 -4.846 -1.907 1.00 97.75 76 ALA A O 1
ATOM 552 N N . LEU A 1 77 ? -0.792 -3.306 -3.123 1.00 98.25 77 LEU A N 1
ATOM 553 C CA . LEU A 1 77 ? -1.482 -2.172 -2.500 1.00 98.25 77 LEU A CA 1
ATOM 554 C C . LEU A 1 77 ? -2.981 -2.146 -2.832 1.00 98.25 77 LEU A C 1
ATOM 556 O O . LEU A 1 77 ? -3.789 -1.795 -1.971 1.00 98.25 77 LEU A O 1
ATOM 560 N N . ARG A 1 78 ? -3.377 -2.549 -4.046 1.00 98.44 78 ARG A N 1
ATOM 561 C CA . ARG A 1 78 ? -4.793 -2.710 -4.416 1.00 98.44 78 ARG A CA 1
ATOM 562 C C . ARG A 1 78 ? -5.446 -3.865 -3.664 1.00 98.44 78 ARG A C 1
ATOM 564 O O . ARG A 1 78 ? -6.565 -3.698 -3.182 1.00 98.44 78 ARG A O 1
ATOM 571 N N . ALA A 1 79 ? -4.754 -4.995 -3.516 1.00 97.94 79 ALA A N 1
ATOM 572 C CA . ALA A 1 79 ? -5.226 -6.113 -2.699 1.00 97.94 79 ALA A CA 1
ATOM 573 C C . ALA A 1 79 ? -5.454 -5.668 -1.244 1.00 97.94 79 ALA A C 1
ATOM 575 O O . ALA A 1 79 ? -6.543 -5.860 -0.697 1.00 97.94 79 ALA A O 1
ATOM 576 N N . LEU A 1 80 ? -4.488 -4.940 -0.678 1.00 97.44 80 LEU A N 1
ATOM 577 C CA . LEU A 1 80 ? -4.587 -4.361 0.658 1.00 97.44 80 LEU A CA 1
ATOM 578 C C . LEU A 1 80 ? -5.759 -3.378 0.791 1.00 97.44 80 LEU A C 1
ATOM 580 O O . LEU A 1 80 ? -6.479 -3.395 1.790 1.00 97.44 80 LEU A O 1
ATOM 584 N N . ALA A 1 81 ? -5.994 -2.543 -0.223 1.00 97.75 81 ALA A N 1
ATOM 585 C CA . ALA A 1 81 ? -7.150 -1.650 -0.265 1.00 97.75 81 ALA A CA 1
ATOM 586 C C . ALA A 1 81 ? -8.490 -2.408 -0.309 1.00 97.75 81 ALA A C 1
ATOM 588 O O . ALA A 1 81 ? -9.479 -1.940 0.252 1.00 97.75 81 ALA A O 1
ATOM 589 N N . GLY A 1 82 ? -8.514 -3.589 -0.931 1.00 96.94 82 GLY A N 1
ATOM 590 C CA . GLY A 1 82 ? -9.649 -4.514 -0.932 1.00 96.94 82 GLY A CA 1
ATOM 591 C C . GLY A 1 82 ? -9.799 -5.345 0.348 1.00 96.94 82 GLY A C 1
ATOM 592 O O . GLY A 1 82 ? -10.708 -6.168 0.427 1.00 96.94 82 GLY A O 1
ATOM 593 N N . GLY A 1 83 ? -8.927 -5.158 1.347 1.00 94.50 83 GLY A N 1
ATOM 594 C CA . GLY A 1 83 ? -8.940 -5.931 2.591 1.00 94.50 83 GLY A CA 1
ATOM 5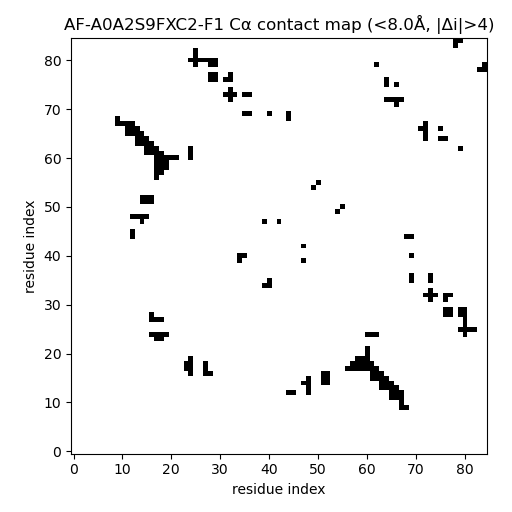95 C C . GLY A 1 83 ? -8.371 -7.345 2.451 1.00 94.50 83 GLY A C 1
ATOM 596 O O . GLY A 1 83 ? -8.706 -8.219 3.249 1.00 94.50 83 GLY A O 1
ATOM 597 N N . GLN A 1 84 ? -7.550 -7.590 1.430 1.00 92.75 84 GLN A N 1
ATOM 598 C CA . GLN A 1 84 ? -6.800 -8.833 1.261 1.00 92.75 84 GLN A CA 1
ATOM 599 C C . GLN A 1 84 ? -5.368 -8.670 1.809 1.00 92.75 84 GLN A C 1
ATOM 601 O O . GLN A 1 84 ? -4.833 -7.559 1.752 1.00 92.75 84 GLN A O 1
ATOM 606 N N . PRO A 1 85 ? -4.769 -9.735 2.375 1.00 77.50 85 PRO A N 1
ATOM 607 C CA . PRO A 1 85 ? -3.371 -9.734 2.802 1.00 77.50 85 PRO A CA 1
ATOM 608 C C . PRO A 1 85 ? -2.386 -9.668 1.629 1.00 77.50 85 PRO A C 1
ATOM 610 O O . PRO A 1 85 ? -2.731 -10.150 0.525 1.00 77.50 85 PRO A O 1
#